Protein AF-A0A7C5W7L0-F1 (afdb_monomer)

Solvent-accessible surface area (backbone atoms only — not comparable to full-atom values): 4042 Å² total; per-residue (Å²): 138,79,78,72,72,78,78,73,70,50,74,69,44,41,51,52,52,50,50,40,54,51,40,24,71,74,68,75,45,52,59,47,55,64,54,53,12,64,76,69,75,44,51,49,68,58,41,51,52,41,52,55,49,36,36,77,71,66,78,43,60,82,80,55,61,76,120

Sequence (67 aa):
MVRGLPKEPSRRQREVLEFVRDFTRSNGVPPSIREIGAALGITSSTVFQHLRYLERKGYLRNADRSS

Nearest PDB structures (foldseek):
  3k2z-assembly1_B  TM=9.803E-01  e=5.525E-04  Thermotoga maritima
  3k2z-assembly1_A  TM=9.617E-01  e=1.748E-03  Thermotoga maritima
  6pfv-assembly2_D  TM=6.609E-01  e=1.295E+00  Streptomyces sp. PanSC19
  6uu7-assembly1_FFF  TM=6.769E-01  e=8.998E-01  Escherichia coli K-12
  6uu9-assembly1_FFF  TM=6.740E-01  e=9.560E-01  Escherichia coli

Radius of gyration: 12.18 Å; Cα contacts (8 Å, |Δi|>4): 56; chains: 1; bounding box: 24×41×25 Å

Secondary structure (DSSP, 8-state):
---PPP-PPPHHHHHHHHHHHHHHHHHSSPPPHHHHHHHHT--HHHHHHHHHHHHHTTSS-GGGG--

pLDDT: mean 83.4, std 13.52, range [41.94, 93.94]

Foldseek 3Di:
DCPPQLDDQDPLLVLLLVCQVVCCVVVVAGDELVRSCVVSVHDSVVSVVSQVSCVVSVSDDPRNHDD

Mean predicted aligned error: 6.11 Å

Structure (mmCIF, N/CA/C/O backbone):
data_AF-A0A7C5W7L0-F1
#
_entry.id   AF-A0A7C5W7L0-F1
#
loop_
_atom_site.group_PDB
_atom_site.id
_atom_site.type_symbol
_atom_site.label_atom_id
_atom_site.label_alt_id
_atom_site.label_comp_id
_atom_site.label_asym_id
_atom_site.label_entity_id
_atom_site.label_seq_id
_atom_site.pdbx_PDB_ins_code
_atom_site.Cartn_x
_atom_site.Cartn_y
_atom_site.Cartn_z
_atom_site.occupancy
_atom_site.B_iso_or_equiv
_atom_site.auth_seq_id
_atom_site.auth_comp_id
_atom_site.auth_asym_id
_atom_site.auth_atom_id
_atom_site.pdbx_PDB_model_num
ATOM 1 N N . MET A 1 1 ? -1.163 31.089 -14.206 1.00 41.94 1 MET A N 1
ATOM 2 C CA . MET A 1 1 ? -1.238 30.169 -13.048 1.00 41.94 1 MET A CA 1
ATOM 3 C C . MET A 1 1 ? -1.570 28.757 -13.530 1.00 41.94 1 MET A C 1
ATOM 5 O O . MET A 1 1 ? -2.696 28.309 -13.379 1.00 41.94 1 MET A O 1
ATOM 9 N N . VAL A 1 2 ? -0.619 28.041 -14.136 1.00 49.41 2 VAL A N 1
ATOM 10 C CA . VAL A 1 2 ? -0.813 26.613 -14.436 1.00 49.41 2 VAL A CA 1
ATOM 11 C C . VAL A 1 2 ? -0.264 25.810 -13.262 1.00 49.41 2 VAL A C 1
ATOM 13 O O . VAL A 1 2 ? 0.911 25.458 -13.228 1.00 49.41 2 VAL A O 1
ATOM 16 N N . ARG A 1 3 ? -1.097 25.553 -12.243 1.00 54.47 3 ARG A N 1
ATOM 17 C CA . ARG A 1 3 ? -0.826 24.436 -11.325 1.00 54.47 3 ARG A CA 1
ATOM 18 C C . ARG A 1 3 ? -0.890 23.188 -12.198 1.00 54.47 3 ARG A C 1
ATOM 20 O O . ARG A 1 3 ? -1.983 22.731 -12.512 1.00 54.47 3 ARG A O 1
ATOM 27 N N . GLY A 1 4 ? 0.265 22.716 -12.671 1.00 51.69 4 GLY A N 1
ATOM 28 C CA . GLY A 1 4 ? 0.362 21.472 -13.422 1.00 51.69 4 GLY A CA 1
ATOM 29 C C . GLY A 1 4 ? -0.366 20.393 -12.634 1.00 51.69 4 GLY A C 1
ATOM 30 O O . GLY A 1 4 ? -0.026 20.148 -11.473 1.00 51.69 4 GLY A O 1
ATOM 31 N N . LEU A 1 5 ? -1.418 19.831 -13.229 1.00 55.62 5 LEU A N 1
ATOM 32 C CA . LEU A 1 5 ? -2.183 18.744 -12.632 1.00 55.62 5 LEU A CA 1
ATOM 33 C C . LEU A 1 5 ? -1.192 17.672 -12.153 1.00 55.62 5 LEU A C 1
ATOM 35 O O . LEU A 1 5 ? -0.204 17.404 -12.850 1.00 55.62 5 LEU A O 1
ATOM 39 N N . PRO A 1 6 ? -1.379 17.091 -10.956 1.00 59.72 6 PRO A N 1
ATOM 40 C CA . PRO A 1 6 ? -0.498 16.031 -10.495 1.00 59.72 6 PRO A CA 1
ATOM 41 C C . PRO A 1 6 ? -0.483 14.941 -11.567 1.00 59.72 6 PRO A C 1
ATOM 43 O O . PRO A 1 6 ? -1.525 14.369 -11.865 1.00 59.72 6 PRO A O 1
ATOM 46 N N . LYS A 1 7 ? 0.695 14.698 -12.167 1.00 69.06 7 LYS 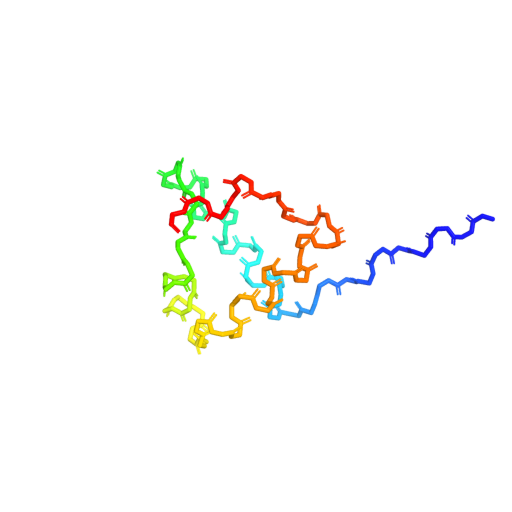A N 1
ATOM 47 C CA . LYS A 1 7 ? 0.918 13.635 -13.159 1.00 69.06 7 LYS A CA 1
ATOM 48 C C . LYS A 1 7 ? 0.151 12.387 -12.721 1.00 69.06 7 LYS A C 1
ATOM 50 O O . LYS A 1 7 ? 0.363 11.918 -11.599 1.00 69.06 7 LYS A O 1
ATOM 55 N N . GLU A 1 8 ? -0.772 11.939 -13.569 1.00 77.31 8 GLU A N 1
ATOM 56 C CA . GLU A 1 8 ? -1.669 10.833 -13.250 1.00 77.31 8 GLU A CA 1
ATOM 57 C C . GLU A 1 8 ? -0.869 9.610 -12.788 1.00 77.31 8 GLU A C 1
ATOM 59 O O . GLU A 1 8 ? 0.223 9.351 -13.316 1.00 77.31 8 GLU A O 1
ATOM 64 N N . PRO A 1 9 ? -1.384 8.852 -11.805 1.00 79.38 9 PRO A N 1
ATOM 65 C CA . PRO A 1 9 ? -0.756 7.606 -11.415 1.00 79.38 9 PRO A CA 1
ATOM 66 C C . PRO A 1 9 ? -0.687 6.680 -12.632 1.00 79.38 9 PRO A C 1
ATOM 68 O O . PRO A 1 9 ? -1.653 6.557 -13.392 1.00 79.38 9 PRO A O 1
ATOM 71 N N . SER A 1 10 ? 0.457 6.015 -12.807 1.00 87.50 10 SER A N 1
ATOM 72 C CA . SER A 1 10 ? 0.593 4.967 -13.819 1.00 87.50 10 SER A CA 1
ATOM 73 C C . SER A 1 10 ? -0.433 3.861 -13.571 1.00 87.50 10 SER A C 1
ATOM 75 O O . SER A 1 10 ? -0.957 3.735 -12.463 1.00 87.50 10 SER A O 1
ATOM 77 N N . ARG A 1 11 ? -0.677 3.006 -14.571 1.00 87.50 11 ARG A N 1
ATOM 78 C CA . ARG A 1 11 ? -1.605 1.872 -14.434 1.00 87.50 11 ARG A CA 1
ATOM 79 C C . ARG A 1 11 ? -1.356 1.070 -13.148 1.00 87.50 11 ARG A C 1
ATOM 81 O O . ARG A 1 11 ? -2.289 0.856 -12.391 1.00 87.50 11 ARG A O 1
ATOM 88 N N . ARG A 1 12 ? -0.091 0.762 -12.837 1.00 87.69 12 ARG A N 1
ATOM 89 C CA . ARG A 1 12 ? 0.304 0.041 -11.613 1.00 87.69 12 ARG A CA 1
ATOM 90 C C . ARG A 1 12 ? 0.030 0.821 -10.329 1.00 87.69 12 ARG A C 1
ATOM 92 O O . ARG A 1 12 ? -0.435 0.258 -9.348 1.00 87.69 12 ARG A O 1
ATOM 99 N N . GLN A 1 13 ? 0.300 2.124 -10.326 1.00 90.00 13 GLN A N 1
ATOM 100 C CA . GLN A 1 13 ? 0.020 2.976 -9.166 1.00 90.00 13 GL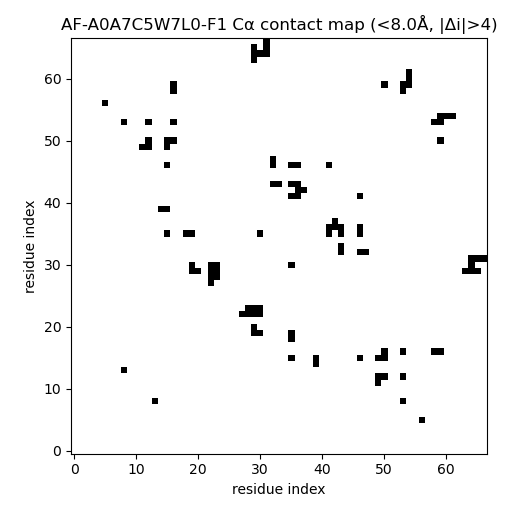N A CA 1
ATOM 101 C C . GLN A 1 13 ? -1.487 3.125 -8.935 1.00 90.00 13 GLN A C 1
ATOM 103 O O . GLN A 1 13 ? -1.926 3.176 -7.793 1.00 90.00 13 GLN A O 1
ATOM 108 N N . ARG A 1 14 ? -2.273 3.168 -10.014 1.00 91.06 14 ARG A N 1
ATOM 109 C CA . ARG A 1 14 ? -3.734 3.182 -9.961 1.00 91.06 14 ARG A CA 1
ATOM 110 C C . ARG A 1 14 ? -4.277 1.862 -9.425 1.00 91.06 14 ARG A C 1
ATOM 112 O O . ARG A 1 14 ? -5.124 1.903 -8.551 1.00 91.06 14 ARG A O 1
ATOM 119 N N . GLU A 1 15 ? -3.747 0.725 -9.874 1.00 92.31 15 GLU A N 1
ATOM 120 C CA . GLU A 1 15 ? -4.109 -0.594 -9.332 1.00 92.31 15 GLU A CA 1
ATOM 121 C C . GLU A 1 15 ? -3.849 -0.677 -7.822 1.00 92.31 15 GLU A C 1
ATOM 123 O O . GLU A 1 15 ? -4.728 -1.096 -7.078 1.00 92.31 15 GLU A O 1
ATOM 128 N N . VAL A 1 16 ? -2.687 -0.201 -7.355 1.00 92.12 16 VAL A N 1
ATOM 129 C CA . VAL A 1 16 ? -2.383 -0.108 -5.915 1.00 92.12 16 VAL A CA 1
ATOM 130 C C . VAL A 1 16 ? -3.386 0.787 -5.192 1.00 92.12 16 VAL A C 1
ATOM 132 O O . VAL A 1 16 ? -3.919 0.391 -4.163 1.00 92.12 16 VAL A O 1
ATOM 135 N N . LEU A 1 17 ? -3.650 1.983 -5.721 1.00 91.00 17 LEU A N 1
ATOM 136 C CA . LEU A 1 17 ? -4.570 2.937 -5.104 1.00 91.00 17 LEU A CA 1
ATOM 137 C C . LEU A 1 17 ? -5.992 2.373 -4.993 1.00 91.00 17 LEU A C 1
ATOM 139 O O . 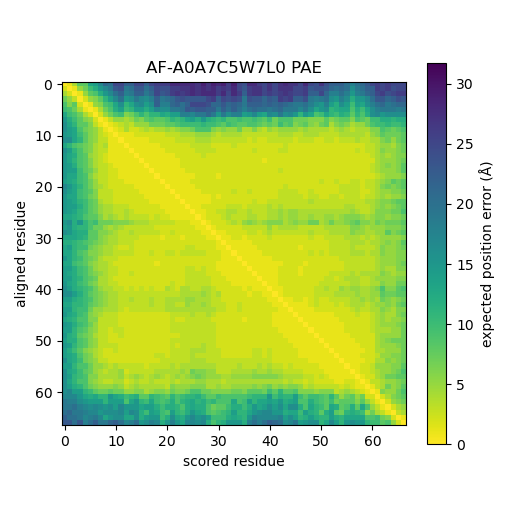LEU A 1 17 ? -6.613 2.483 -3.941 1.00 91.00 17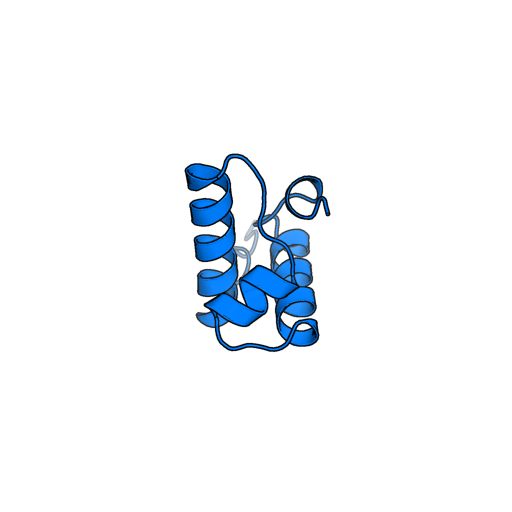 LEU A O 1
ATOM 143 N N . GLU A 1 18 ? -6.505 1.786 -6.069 1.00 92.00 18 GLU A N 1
ATOM 144 C CA . GLU A 1 18 ? -7.856 1.228 -6.118 1.00 92.00 18 GLU A CA 1
ATOM 145 C C . GLU A 1 18 ? -7.981 0.013 -5.202 1.00 92.00 18 GLU A C 1
ATOM 147 O O . GLU A 1 18 ? -8.933 -0.055 -4.430 1.00 92.00 18 GLU A O 1
ATOM 152 N N . PHE A 1 19 ? -6.992 -0.887 -5.212 1.00 93.00 19 PHE A N 1
ATOM 153 C CA . PHE A 1 19 ? -6.967 -2.040 -4.313 1.00 93.00 19 PHE A CA 1
ATOM 154 C C . PHE A 1 19 ? -7.018 -1.606 -2.849 1.00 93.00 19 PHE A C 1
ATOM 156 O O . PHE A 1 19 ? -7.817 -2.116 -2.074 1.00 93.00 19 PHE A O 1
ATOM 163 N N . VAL A 1 20 ? -6.193 -0.627 -2.482 1.00 90.44 20 VAL A N 1
ATOM 164 C CA . VAL A 1 20 ? -6.149 -0.085 -1.126 1.00 90.44 20 VAL A CA 1
ATOM 165 C C . VAL A 1 20 ? -7.498 0.509 -0.718 1.00 90.44 20 VAL A C 1
ATOM 167 O O . VAL A 1 20 ? -8.029 0.164 0.333 1.00 90.44 20 VAL A O 1
ATOM 170 N N . ARG A 1 21 ? -8.103 1.342 -1.573 1.00 90.38 21 ARG A N 1
ATOM 171 C CA . ARG A 1 21 ? -9.411 1.959 -1.300 1.00 90.38 21 ARG A CA 1
ATOM 172 C C . ARG A 1 21 ? -10.526 0.926 -1.160 1.00 90.38 21 ARG A C 1
ATOM 174 O O . ARG A 1 21 ? -11.363 1.063 -0.269 1.00 90.38 21 ARG A O 1
ATOM 181 N N . ASP A 1 22 ? -10.553 -0.068 -2.041 1.00 92.38 22 ASP A N 1
ATOM 182 C CA . ASP A 1 22 ? -11.570 -1.118 -2.030 1.00 92.38 22 ASP A CA 1
ATOM 183 C C . ASP A 1 22 ? -11.414 -2.036 -0.814 1.00 92.38 22 ASP A C 1
ATOM 185 O O . ASP A 1 22 ? -12.388 -2.322 -0.118 1.00 92.38 22 ASP A O 1
ATOM 189 N N . PHE A 1 23 ? -10.174 -2.396 -0.479 1.00 92.50 23 PHE A N 1
ATOM 190 C CA . PHE A 1 23 ? -9.868 -3.201 0.694 1.00 92.50 23 PHE A CA 1
ATOM 191 C C . PHE A 1 23 ? -10.254 -2.481 1.988 1.00 92.50 23 PHE A C 1
ATOM 193 O O . PHE A 1 23 ? -10.939 -3.079 2.817 1.00 92.50 23 PHE A O 1
ATOM 200 N N . THR A 1 24 ? -9.900 -1.198 2.142 1.00 90.19 24 THR A N 1
ATOM 201 C CA . THR A 1 24 ? 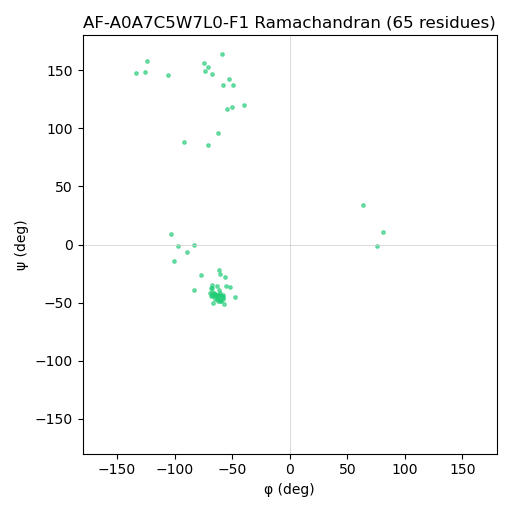-10.302 -0.389 3.304 1.00 90.19 24 THR A CA 1
ATOM 202 C C . THR A 1 24 ? -11.819 -0.263 3.396 1.00 90.19 24 THR A C 1
ATOM 204 O O . THR A 1 24 ? -12.384 -0.344 4.485 1.00 90.19 24 THR A O 1
ATOM 207 N N . ARG A 1 25 ? -12.510 -0.105 2.260 1.00 89.56 25 ARG A N 1
ATOM 208 C CA . ARG A 1 25 ? -13.976 -0.027 2.223 1.00 89.56 25 ARG A CA 1
ATOM 209 C C . ARG A 1 25 ? -14.645 -1.348 2.606 1.00 89.56 25 ARG A C 1
ATOM 211 O O . ARG A 1 25 ? -15.682 -1.314 3.261 1.00 89.56 25 ARG A O 1
ATOM 218 N N . SER A 1 26 ? -14.072 -2.477 2.200 1.00 92.06 26 SER A N 1
ATOM 219 C CA . SER A 1 26 ? -14.640 -3.810 2.432 1.00 92.06 26 SER A CA 1
ATOM 220 C C . SER A 1 26 ? -14.309 -4.370 3.818 1.00 92.06 26 SER A C 1
ATOM 222 O O . SER A 1 26 ? -15.171 -4.973 4.449 1.00 92.06 26 SER A O 1
ATOM 224 N N . ASN A 1 27 ? -13.087 -4.154 4.313 1.00 90.25 27 ASN A N 1
ATOM 225 C CA . ASN A 1 27 ? -12.604 -4.720 5.580 1.00 90.25 27 ASN A CA 1
ATOM 226 C C . ASN A 1 27 ? -12.642 -3.722 6.748 1.00 90.25 27 ASN A C 1
ATOM 228 O O . ASN A 1 27 ? -12.478 -4.116 7.899 1.00 90.25 27 ASN A O 1
ATOM 232 N N . GLY A 1 28 ? -12.816 -2.425 6.474 1.00 88.06 28 GLY A N 1
ATOM 233 C CA . GLY A 1 28 ? -12.765 -1.364 7.486 1.00 88.06 28 GLY A CA 1
ATOM 234 C C . GLY A 1 28 ? -11.351 -1.006 7.960 1.00 88.06 28 GLY A C 1
ATOM 235 O O . GLY A 1 28 ? -11.197 -0.100 8.777 1.00 88.06 28 GLY A O 1
ATOM 236 N N . VAL A 1 29 ? -10.322 -1.682 7.442 1.00 87.69 29 VAL A N 1
ATOM 237 C CA . VAL A 1 29 ? -8.904 -1.464 7.759 1.00 87.69 29 VAL A CA 1
ATOM 238 C C . VAL A 1 29 ? -8.073 -1.425 6.477 1.00 87.69 29 VAL A C 1
ATOM 240 O O . VAL A 1 29 ? -8.423 -2.116 5.518 1.00 87.69 29 VAL A O 1
ATOM 243 N N . PRO A 1 30 ? -6.988 -0.633 6.429 1.00 86.81 30 PRO A N 1
ATOM 244 C CA . PRO A 1 30 ? -6.120 -0.606 5.264 1.00 86.81 30 PRO A CA 1
ATOM 245 C C . PRO A 1 30 ? -5.357 -1.923 5.083 1.00 86.81 30 PRO A C 1
ATOM 247 O O . PRO A 1 30 ? -4.981 -2.550 6.076 1.00 86.81 30 PRO A O 1
ATOM 250 N N . PRO A 1 31 ? -5.081 -2.340 3.835 1.00 90.56 31 PRO A N 1
ATOM 251 C CA . PRO A 1 31 ? -4.284 -3.530 3.590 1.00 90.56 31 PRO A CA 1
ATOM 252 C C . PRO A 1 31 ? -2.806 -3.285 3.898 1.00 90.56 31 PRO A C 1
ATOM 2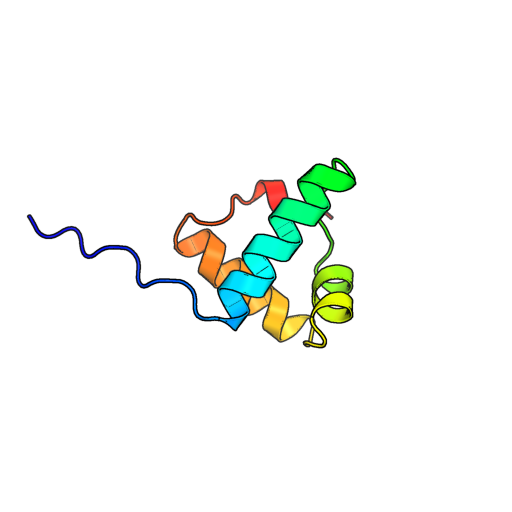54 O O . PRO A 1 31 ? -2.245 -2.213 3.659 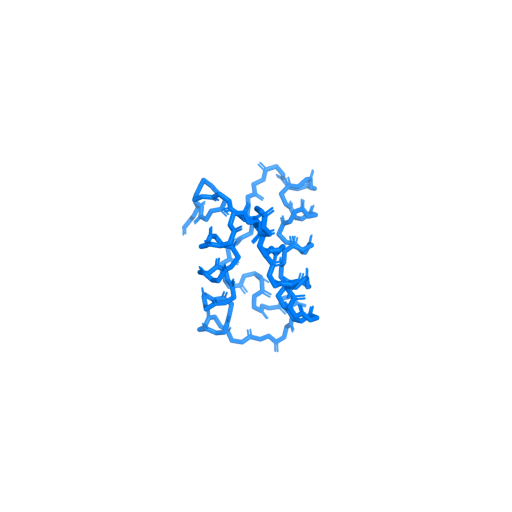1.00 90.56 31 PRO A O 1
ATOM 257 N N . SER A 1 32 ? -2.130 -4.341 4.327 1.00 90.81 32 SER A N 1
ATOM 258 C CA . SER A 1 32 ? -0.691 -4.354 4.553 1.00 90.81 32 SER A CA 1
ATOM 259 C C . SER A 1 32 ? 0.081 -4.397 3.233 1.00 90.81 32 SER A C 1
ATOM 261 O O . SER A 1 32 ? -0.372 -4.952 2.231 1.00 90.81 32 SER A O 1
ATOM 263 N N . ILE A 1 33 ? 1.337 -3.940 3.241 1.00 90.25 33 ILE A N 1
ATOM 264 C CA . ILE A 1 33 ? 2.245 -4.018 2.075 1.00 90.25 33 ILE A CA 1
ATOM 265 C C . ILE A 1 33 ? 2.323 -5.444 1.500 1.00 90.25 33 ILE A C 1
ATOM 267 O O . ILE A 1 33 ? 2.412 -5.626 0.284 1.00 90.25 33 ILE A O 1
ATOM 271 N N . ARG A 1 34 ? 2.287 -6.458 2.375 1.00 90.25 34 ARG A N 1
ATOM 272 C CA . ARG A 1 34 ? 2.306 -7.875 1.983 1.00 90.25 34 ARG A CA 1
ATOM 273 C C . ARG A 1 34 ? 1.028 -8.293 1.255 1.00 90.25 34 ARG A C 1
ATOM 275 O O . ARG A 1 34 ? 1.127 -9.004 0.263 1.00 90.25 34 ARG A O 1
ATOM 282 N N . GLU A 1 35 ? -0.132 -7.832 1.712 1.00 91.62 35 GLU A N 1
ATOM 283 C CA . GLU A 1 35 ? -1.435 -8.143 1.109 1.00 91.62 35 GLU A CA 1
ATOM 284 C C . GLU A 1 35 ? -1.569 -7.484 -0.262 1.00 91.62 35 GLU A C 1
ATOM 286 O O . GLU A 1 35 ? -1.919 -8.149 -1.233 1.00 91.62 35 GLU A O 1
ATOM 291 N N . ILE A 1 36 ? -1.175 -6.212 -0.372 1.00 92.00 36 ILE A N 1
ATOM 292 C CA . ILE A 1 36 ? -1.155 -5.486 -1.649 1.00 92.00 36 ILE A CA 1
ATOM 293 C C . ILE A 1 36 ? -0.219 -6.184 -2.647 1.00 92.00 36 ILE A C 1
ATOM 295 O O . ILE A 1 36 ? -0.560 -6.354 -3.816 1.00 92.00 36 ILE A O 1
ATOM 299 N N . GLY A 1 37 ? 0.965 -6.607 -2.191 1.00 93.00 37 GLY A N 1
ATOM 300 C CA . GLY A 1 37 ? 1.932 -7.314 -3.030 1.00 93.00 37 GLY A CA 1
ATOM 301 C C . GLY A 1 37 ? 1.410 -8.663 -3.519 1.00 93.00 37 GLY A C 1
ATOM 302 O O . GLY A 1 37 ? 1.524 -8.970 -4.705 1.00 93.00 37 GLY A O 1
ATOM 303 N N . ALA A 1 38 ? 0.782 -9.433 -2.627 1.00 93.81 38 ALA A N 1
ATOM 304 C CA . ALA A 1 38 ? 0.168 -10.712 -2.962 1.00 93.81 38 ALA A CA 1
ATOM 305 C C . ALA A 1 38 ? -1.000 -10.552 -3.949 1.00 93.81 38 ALA A C 1
ATOM 307 O O . ALA A 1 38 ? -1.070 -11.291 -4.927 1.00 93.81 38 ALA A O 1
ATOM 308 N N . ALA A 1 39 ? -1.871 -9.561 -3.741 1.00 91.94 39 ALA A N 1
ATOM 309 C CA . ALA A 1 39 ? -3.037 -9.325 -4.589 1.00 91.94 39 ALA A CA 1
ATOM 310 C C . ALA A 1 39 ? -2.671 -8.837 -5.999 1.00 91.94 39 ALA A C 1
ATOM 312 O O . ALA A 1 39 ? -3.310 -9.216 -6.977 1.00 91.94 39 ALA A O 1
ATOM 313 N N . LEU A 1 40 ? -1.635 -8.002 -6.115 1.00 91.56 40 LEU A N 1
ATOM 314 C CA . LEU A 1 40 ? -1.217 -7.403 -7.387 1.00 91.56 40 LEU A CA 1
ATOM 315 C C . LEU A 1 40 ? -0.060 -8.149 -8.070 1.00 91.56 40 LEU A C 1
ATOM 317 O O . LEU A 1 40 ? 0.375 -7.744 -9.151 1.00 91.56 40 LEU A O 1
ATOM 321 N N . GLY A 1 41 ? 0.452 -9.219 -7.454 1.00 93.94 41 GLY A N 1
ATOM 322 C CA . GLY A 1 41 ? 1.574 -10.003 -7.975 1.00 93.94 41 GLY A CA 1
ATOM 323 C C . GLY A 1 41 ? 2.877 -9.204 -8.073 1.00 93.94 41 GLY A C 1
ATOM 324 O O . GLY A 1 41 ? 3.657 -9.396 -9.005 1.00 93.94 41 GLY A O 1
ATOM 325 N N . ILE A 1 42 ? 3.102 -8.269 -7.147 1.00 93.00 42 ILE A N 1
ATOM 326 C CA . ILE A 1 42 ? 4.293 -7.410 -7.111 1.00 93.00 42 ILE A CA 1
ATOM 327 C C . ILE A 1 42 ? 5.020 -7.526 -5.774 1.00 93.00 42 ILE A C 1
ATOM 329 O O . ILE A 1 42 ? 4.457 -7.906 -4.750 1.00 93.00 42 ILE A O 1
ATOM 333 N N . THR A 1 43 ? 6.305 -7.179 -5.772 1.00 93.44 43 THR A N 1
ATOM 334 C CA . THR A 1 43 ? 7.123 -7.263 -4.560 1.00 93.44 43 THR A CA 1
ATOM 335 C C . THR A 1 43 ? 6.734 -6.186 -3.548 1.00 93.44 43 THR A C 1
ATOM 337 O O . THR A 1 43 ? 6.305 -5.085 -3.906 1.00 93.44 43 THR A O 1
ATOM 340 N N . SER A 1 44 ? 6.957 -6.473 -2.265 1.00 89.19 44 SER A N 1
ATOM 341 C CA . SER A 1 44 ? 6.754 -5.521 -1.166 1.00 89.19 44 SER A CA 1
ATOM 342 C C . SER A 1 44 ? 7.537 -4.217 -1.365 1.00 89.19 44 SER A C 1
ATOM 344 O O . SER A 1 44 ? 7.030 -3.135 -1.071 1.00 89.19 44 SER A O 1
ATOM 346 N N . SER A 1 45 ? 8.743 -4.295 -1.934 1.00 91.19 45 SER A N 1
ATOM 347 C CA . SER A 1 45 ? 9.550 -3.128 -2.298 1.00 91.19 45 SER A CA 1
ATOM 348 C C . SER A 1 45 ? 8.856 -2.260 -3.351 1.00 91.19 45 SER A C 1
ATOM 350 O O . SER A 1 45 ? 8.784 -1.042 -3.189 1.00 91.19 45 SER A O 1
ATOM 352 N N . THR A 1 46 ? 8.297 -2.867 -4.402 1.00 92.62 46 THR A N 1
ATOM 353 C CA . THR A 1 46 ? 7.556 -2.151 -5.452 1.00 92.62 46 THR A CA 1
ATOM 354 C C . THR A 1 46 ? 6.282 -1.510 -4.904 1.00 92.62 46 THR A C 1
ATOM 356 O O . THR A 1 46 ? 6.016 -0.340 -5.186 1.00 92.62 46 THR A O 1
ATOM 359 N N . VAL A 1 47 ? 5.537 -2.225 -4.054 1.00 92.56 47 VAL A N 1
ATOM 360 C CA . VAL A 1 47 ? 4.368 -1.682 -3.342 1.00 92.56 47 VAL A CA 1
ATOM 361 C C . VAL A 1 47 ? 4.761 -0.457 -2.523 1.00 92.56 47 VAL A C 1
ATOM 363 O O . VAL A 1 47 ? 4.153 0.601 -2.673 1.00 92.56 47 VAL A O 1
ATOM 366 N N . PHE A 1 48 ? 5.812 -0.557 -1.705 1.00 90.69 48 PHE A N 1
ATOM 367 C CA . PHE A 1 48 ? 6.273 0.549 -0.869 1.00 90.69 48 PHE A CA 1
ATOM 368 C C . PHE A 1 48 ? 6.622 1.794 -1.697 1.00 90.69 48 PHE A C 1
ATOM 370 O O . PHE A 1 48 ? 6.221 2.907 -1.349 1.00 90.69 48 PHE A O 1
ATOM 377 N N . GLN A 1 49 ? 7.311 1.619 -2.830 1.00 92.12 49 GLN A N 1
ATOM 378 C CA . GLN A 1 49 ? 7.623 2.715 -3.753 1.00 92.12 49 GLN A CA 1
ATOM 379 C C . GLN A 1 49 ? 6.354 3.353 -4.339 1.00 92.12 49 GLN A C 1
ATOM 381 O O . GLN A 1 49 ? 6.250 4.582 -4.404 1.00 92.12 49 GLN A O 1
ATOM 386 N N . HIS A 1 50 ? 5.373 2.542 -4.747 1.00 92.06 50 HIS A N 1
ATOM 387 C CA . HIS A 1 50 ? 4.099 3.032 -5.271 1.00 92.06 50 HIS A CA 1
ATOM 388 C C . HIS A 1 50 ? 3.296 3.788 -4.215 1.00 92.06 50 HIS A C 1
ATOM 390 O O . HIS A 1 50 ? 2.879 4.916 -4.476 1.00 92.06 50 HIS A O 1
ATOM 396 N N . LEU A 1 51 ? 3.168 3.244 -3.006 1.00 90.25 51 LEU A N 1
ATOM 397 C CA . LEU A 1 51 ? 2.512 3.927 -1.895 1.00 90.25 51 LEU A CA 1
ATOM 398 C C . LEU A 1 51 ? 3.206 5.260 -1.586 1.00 90.25 51 LEU A C 1
ATOM 400 O O . LEU A 1 51 ? 2.532 6.272 -1.399 1.00 90.25 51 LEU A O 1
ATOM 404 N N . ARG A 1 52 ? 4.548 5.298 -1.544 1.00 89.75 52 ARG A N 1
ATOM 405 C CA . ARG A 1 52 ? 5.336 6.526 -1.287 1.00 89.75 52 ARG A CA 1
ATOM 406 C C . ARG A 1 52 ? 5.130 7.575 -2.366 1.00 89.75 52 ARG A C 1
ATOM 408 O O . ARG A 1 52 ? 5.139 8.772 -2.085 1.00 89.75 52 ARG A O 1
ATOM 415 N N . TYR A 1 53 ? 4.973 7.149 -3.613 1.00 90.06 53 TYR A N 1
ATOM 416 C CA . TYR A 1 53 ? 4.624 8.048 -4.703 1.00 90.06 53 TYR A CA 1
ATOM 417 C C . TYR A 1 53 ? 3.213 8.619 -4.528 1.00 90.06 53 TYR A C 1
ATOM 419 O O . TYR A 1 53 ? 3.041 9.835 -4.593 1.00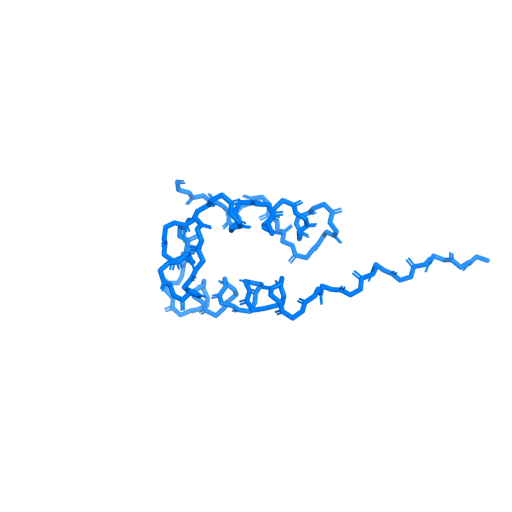 90.06 53 TYR A O 1
ATOM 427 N N . LEU A 1 54 ? 2.229 7.752 -4.280 1.00 88.44 54 LEU A N 1
ATOM 428 C CA . LEU A 1 54 ? 0.824 8.125 -4.135 1.00 88.44 54 LEU A CA 1
ATOM 429 C C . LEU A 1 54 ? 0.608 9.093 -2.966 1.00 88.44 54 LEU A C 1
ATOM 431 O O . LEU A 1 54 ? -0.075 10.099 -3.134 1.00 88.44 54 LEU A O 1
ATOM 435 N N . GLU A 1 55 ? 1.263 8.867 -1.828 1.00 88.50 55 GLU A N 1
ATOM 436 C CA . GLU A 1 55 ? 1.243 9.801 -0.696 1.00 88.50 55 GLU A CA 1
ATOM 437 C C . GLU A 1 55 ? 1.842 11.161 -1.031 1.00 88.50 55 GLU A C 1
ATOM 439 O O . GLU A 1 55 ? 1.227 12.191 -0.771 1.00 88.50 55 GLU A O 1
ATOM 444 N N . ARG A 1 56 ? 3.036 11.188 -1.639 1.00 86.88 56 ARG A N 1
ATOM 445 C CA . ARG A 1 56 ? 3.691 12.453 -2.011 1.00 86.88 56 ARG A CA 1
ATOM 446 C C . ARG A 1 56 ? 2.858 13.273 -2.991 1.00 86.88 56 ARG A C 1
ATOM 448 O O . ARG A 1 56 ? 3.013 14.487 -3.063 1.00 86.88 56 ARG A O 1
ATOM 455 N N . LYS A 1 57 ? 2.003 12.611 -3.768 1.00 85.56 57 LYS A N 1
ATOM 456 C CA . LYS A 1 57 ? 1.063 13.245 -4.693 1.00 85.56 57 LYS A CA 1
ATOM 457 C C . LYS A 1 57 ? -0.288 13.588 -4.058 1.00 85.56 57 LYS A C 1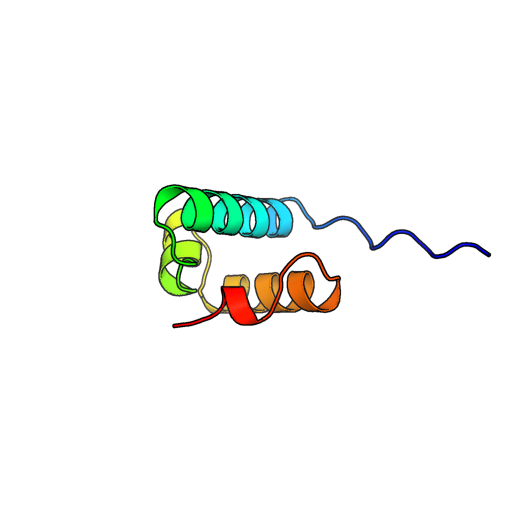
ATOM 459 O O . LYS A 1 57 ? -1.084 14.252 -4.712 1.00 85.56 57 LYS A O 1
ATOM 464 N N . GLY A 1 58 ? -0.530 13.182 -2.812 1.00 86.06 58 GLY A N 1
ATOM 465 C CA . GLY A 1 58 ? -1.778 13.427 -2.091 1.00 86.06 58 GLY A CA 1
ATOM 466 C C . GLY A 1 58 ? -2.915 12.461 -2.439 1.00 86.06 58 GLY A C 1
ATOM 467 O O . GLY A 1 58 ? -4.046 12.709 -2.035 1.00 86.06 58 GLY A O 1
ATOM 468 N N . TYR A 1 59 ? -2.634 11.372 -3.165 1.00 85.56 59 TYR A N 1
ATOM 469 C CA . TYR A 1 59 ? -3.620 10.327 -3.471 1.00 85.56 59 TYR A CA 1
ATOM 470 C C . TYR A 1 59 ? -3.879 9.394 -2.280 1.00 85.56 59 TYR A C 1
ATOM 472 O O . TYR A 1 59 ? -4.962 8.831 -2.177 1.00 85.56 59 TYR A O 1
ATOM 480 N N . LEU A 1 60 ? -2.898 9.244 -1.382 1.00 83.19 60 LEU A N 1
ATOM 481 C CA . LEU A 1 60 ? -2.998 8.457 -0.149 1.00 83.19 60 LEU A CA 1
ATOM 482 C C . LEU A 1 60 ? -2.620 9.305 1.066 1.00 83.19 60 LEU A C 1
ATOM 484 O O . LEU A 1 60 ? -1.779 10.200 0.971 1.00 83.19 60 LEU A O 1
ATOM 488 N N . ARG A 1 61 ? -3.242 9.019 2.212 1.00 78.31 61 ARG A N 1
ATOM 489 C CA . ARG A 1 61 ? -2.929 9.651 3.502 1.00 78.31 61 ARG A CA 1
ATOM 490 C C . ARG A 1 61 ? -2.170 8.659 4.377 1.00 78.31 61 ARG A C 1
ATOM 492 O O . ARG A 1 61 ? -2.477 7.480 4.362 1.00 78.31 61 ARG A O 1
ATOM 499 N N . ASN A 1 62 ? -1.242 9.155 5.191 1.00 67.50 62 ASN A N 1
ATOM 500 C CA . ASN A 1 62 ? -0.369 8.335 6.047 1.00 67.50 62 ASN A CA 1
ATOM 501 C C . ASN A 1 62 ? -1.133 7.391 7.004 1.00 67.50 62 ASN A C 1
ATOM 503 O O . ASN A 1 62 ? -0.638 6.322 7.337 1.00 67.50 62 ASN A O 1
ATOM 507 N N . ALA A 1 63 ? -2.356 7.756 7.410 1.00 61.28 63 ALA A N 1
ATOM 508 C CA . ALA A 1 63 ? -3.225 6.913 8.242 1.00 61.28 63 ALA A CA 1
ATOM 509 C C . ALA A 1 63 ? -3.612 5.580 7.570 1.00 61.28 63 ALA A C 1
ATOM 511 O O . ALA A 1 63 ? -3.953 4.612 8.243 1.00 61.28 63 ALA A O 1
ATOM 512 N N . ASP A 1 64 ? -3.524 5.525 6.245 1.00 65.25 64 ASP A N 1
ATOM 513 C CA . ASP A 1 64 ? -3.873 4.368 5.431 1.00 65.25 64 ASP A CA 1
ATOM 514 C C . ASP A 1 64 ? -2.728 3.331 5.356 1.00 65.25 64 ASP A C 1
ATOM 516 O O . ASP A 1 64 ? -2.867 2.288 4.743 1.00 65.25 64 ASP A O 1
ATOM 520 N N . ARG A 1 65 ? -1.579 3.572 6.007 1.00 64.25 65 ARG A N 1
ATOM 521 C CA . ARG A 1 65 ? -0.463 2.604 6.097 1.00 64.25 65 ARG A CA 1
ATOM 522 C C . ARG A 1 65 ? -0.341 1.886 7.437 1.00 64.25 65 ARG A C 1
ATOM 524 O O . ARG A 1 65 ? 0.681 1.253 7.685 1.00 64.25 65 ARG A O 1
ATOM 531 N N . SER A 1 66 ? -1.318 2.040 8.320 1.00 53.56 66 SER A N 1
ATOM 532 C CA . SER A 1 66 ? -1.215 1.586 9.707 1.00 53.56 66 SER A CA 1
ATOM 533 C C . SER A 1 66 ? -1.259 0.052 9.815 1.00 53.56 66 SER A C 1
ATOM 535 O O . SER A 1 66 ? -2.333 -0.494 10.035 1.00 53.56 66 SER A O 1
ATOM 537 N N . SER A 1 67 ? -0.115 -0.631 9.668 1.00 53.91 67 SER A N 1
ATOM 538 C CA . SER A 1 67 ? 0.208 -1.909 10.330 1.00 53.91 67 SER A CA 1
ATOM 539 C C . SER A 1 67 ? 1.691 -2.258 10.234 1.00 53.91 67 SER A C 1
ATOM 541 O O . SER A 1 67 ? 2.347 -1.883 9.234 1.00 53.91 67 SER A O 1
#